Protein AF-A0A3B9BK16-F1 (afdb_monomer_lite)

Foldseek 3Di:
DDDDDDDDDDDDDPPPPPPVVVVVVVVVPPPDPPDPVVVVVVVVVLLVVLVVQLVVLVVVLVVLVVVCVVPPD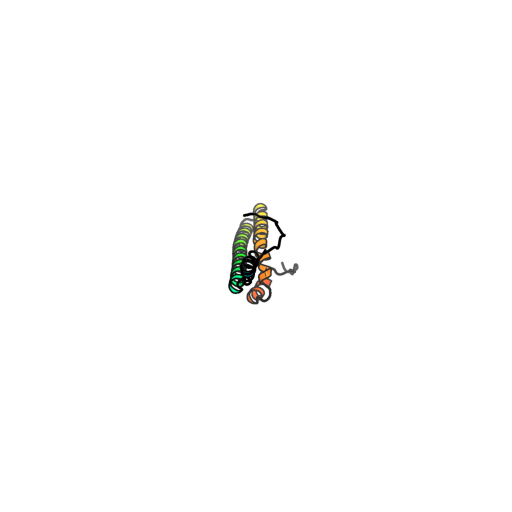PVSVVVNVVSVVSSVVSVVVNPVVPPPDVVCVVCVCVPDPPDDPPVPD

Sequence (121 aa):
MNSGLRSWTTTLVAAGGLLVSAGLAQAASAQGGPDKQAIIATYADIAHAGYTDSVALARDLQKAVDTLIATPSAAQMAAARQAWLAARVPYMQTEVFRFGNAIVDDWEGKVNAWPLDEGLI

Radius of gyration: 35.2 Å; chains: 1; bounding box: 124×33×53 Å

pLDDT: mean 83.09, std 21.29, range [32.91, 98.88]

Secondary structure (DSSP, 8-state):
---------------SSTTTHHHHHHTTS--PPPPHHHHHHHHHHHHHHHHHHHHHHHHHHHHHHHHHHHS--HHHHHHHHHHHHHHHHHHHHHGGG-TT-HHHHHHHTTTS--S--TT--

Structure (mmCIF, N/CA/C/O backbone):
data_AF-A0A3B9BK16-F1
#
_entry.id   AF-A0A3B9BK16-F1
#
loop_
_atom_site.group_PDB
_atom_site.id
_atom_site.type_symbol
_atom_site.label_atom_id
_atom_site.label_alt_id
_atom_site.label_comp_id
_atom_site.label_asym_id
_atom_site.label_entity_id
_atom_site.label_seq_id
_atom_site.pdbx_PDB_ins_code
_atom_site.Cartn_x
_atom_site.Cartn_y
_atom_site.Cartn_z
_atom_site.occupancy
_atom_site.B_iso_or_equiv
_atom_site.auth_seq_id
_atom_site.auth_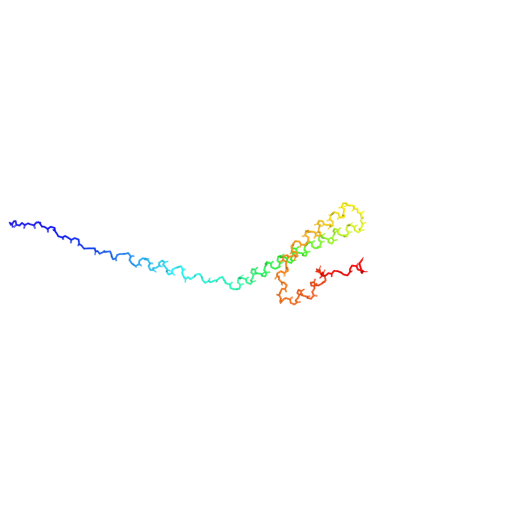comp_id
_atom_site.auth_asym_id
_atom_site.auth_atom_id
_atom_site.pdbx_PDB_model_num
ATOM 1 N N . MET A 1 1 ? 99.995 17.077 -33.158 1.00 34.81 1 MET A N 1
ATOM 2 C CA . MET A 1 1 ? 100.172 18.443 -32.617 1.00 34.81 1 MET A CA 1
ATOM 3 C C . MET A 1 1 ? 98.824 19.141 -32.676 1.00 34.81 1 MET A C 1
ATOM 5 O O . MET A 1 1 ? 98.212 19.054 -33.727 1.00 34.81 1 MET A O 1
ATOM 9 N N . ASN A 1 2 ? 98.381 19.689 -31.532 1.00 33.69 2 ASN A N 1
ATOM 10 C CA . ASN A 1 2 ? 97.389 20.759 -31.290 1.00 33.69 2 ASN A CA 1
ATOM 11 C C . ASN A 1 2 ? 96.410 21.130 -32.427 1.00 33.69 2 ASN A C 1
ATOM 13 O O . ASN A 1 2 ? 96.827 21.389 -33.542 1.00 33.69 2 ASN A O 1
ATOM 17 N N . SER A 1 3 ? 95.111 21.342 -32.207 1.00 40.38 3 SER A N 1
ATOM 18 C CA . SER A 1 3 ? 94.456 21.965 -31.045 1.00 40.38 3 SER A CA 1
ATOM 19 C C . SER A 1 3 ? 92.972 22.194 -31.372 1.00 40.38 3 SER A C 1
ATOM 21 O O . SER A 1 3 ? 92.652 22.421 -32.535 1.00 40.38 3 SER A O 1
ATOM 23 N N . GLY A 1 4 ? 92.117 22.304 -30.347 1.00 32.91 4 GLY A N 1
ATOM 24 C CA . GLY A 1 4 ? 90.993 23.251 -30.396 1.00 32.91 4 GLY A CA 1
ATOM 25 C C . GLY A 1 4 ? 89.597 22.685 -30.145 1.00 32.91 4 GLY A C 1
ATOM 26 O O . GLY A 1 4 ? 88.839 22.470 -31.083 1.00 32.91 4 GLY A O 1
ATOM 27 N N . LEU A 1 5 ? 89.212 22.568 -28.870 1.00 48.50 5 LEU A N 1
ATOM 28 C CA . LEU A 1 5 ? 87.806 22.642 -28.457 1.00 48.50 5 LEU A CA 1
ATOM 29 C C . LEU A 1 5 ? 87.227 24.006 -28.859 1.00 48.50 5 LEU A C 1
ATOM 31 O O . LEU A 1 5 ? 87.785 25.010 -28.419 1.00 48.50 5 LEU A O 1
ATOM 35 N N . ARG A 1 6 ? 86.063 24.044 -29.527 1.00 44.16 6 ARG A N 1
ATOM 36 C CA . ARG A 1 6 ? 85.013 25.055 -29.278 1.00 44.16 6 ARG A CA 1
ATOM 37 C C . ARG A 1 6 ? 83.613 24.471 -29.487 1.00 44.16 6 ARG A C 1
ATOM 39 O O . ARG A 1 6 ? 83.253 24.027 -30.570 1.00 44.16 6 ARG A O 1
ATOM 46 N N . SER A 1 7 ? 82.870 24.509 -28.386 1.00 50.22 7 SER A N 1
ATOM 47 C CA . SER A 1 7 ? 81.428 24.332 -28.229 1.00 50.22 7 SER A CA 1
ATOM 48 C C . SER A 1 7 ? 80.629 25.258 -29.152 1.00 50.22 7 SER A C 1
ATOM 50 O O . SER A 1 7 ? 80.896 26.460 -29.172 1.00 50.22 7 SER A O 1
ATOM 52 N N . TRP A 1 8 ? 79.626 24.698 -29.838 1.00 40.09 8 TRP A N 1
ATOM 53 C CA . TRP A 1 8 ? 78.532 25.440 -30.465 1.00 40.09 8 TRP A CA 1
ATOM 54 C C . TRP A 1 8 ? 77.203 24.689 -30.272 1.00 40.09 8 TRP A C 1
ATOM 56 O O . TRP A 1 8 ? 76.985 23.618 -30.824 1.00 40.09 8 TRP A O 1
ATOM 66 N N . THR A 1 9 ? 76.348 25.289 -29.441 1.00 45.03 9 THR A N 1
ATOM 67 C CA . THR A 1 9 ? 74.889 25.437 -29.611 1.00 45.03 9 THR A CA 1
ATOM 68 C C . THR A 1 9 ? 74.004 24.199 -29.842 1.00 45.03 9 THR A C 1
ATOM 70 O O . THR A 1 9 ? 73.897 23.661 -30.937 1.00 45.03 9 THR A O 1
ATOM 73 N N . THR A 1 10 ? 73.261 23.864 -28.784 1.00 53.69 10 THR A N 1
ATOM 74 C CA . THR A 1 10 ? 71.806 23.617 -28.724 1.00 53.69 10 THR A CA 1
ATOM 75 C C . THR A 1 10 ? 71.053 23.404 -30.048 1.00 53.69 10 THR A C 1
ATOM 77 O O . THR A 1 10 ? 70.876 24.343 -30.816 1.00 53.69 10 THR A O 1
ATOM 80 N N . THR A 1 11 ? 70.439 22.230 -30.237 1.00 47.72 11 THR A N 1
ATOM 81 C CA . THR A 1 11 ? 69.120 22.097 -30.889 1.00 47.72 11 THR A CA 1
ATOM 82 C C . THR A 1 11 ? 68.382 20.887 -30.310 1.00 47.72 11 THR A C 1
ATOM 84 O O . THR A 1 11 ? 68.913 19.782 -30.237 1.00 47.72 11 THR A O 1
ATOM 87 N N . LEU A 1 12 ? 67.162 21.152 -29.845 1.00 50.31 12 LEU A N 1
ATOM 88 C CA . LEU A 1 12 ? 66.186 20.226 -29.281 1.00 50.31 12 LEU A CA 1
ATOM 89 C C . LEU A 1 12 ? 65.821 19.092 -30.247 1.00 50.31 12 LEU A C 1
ATOM 91 O O . LEU A 1 12 ? 65.469 19.359 -31.391 1.00 50.31 12 LEU A O 1
ATOM 95 N N . VAL A 1 13 ? 65.726 17.861 -29.739 1.00 46.31 13 VAL A N 1
ATOM 96 C CA . VAL A 1 13 ? 64.807 16.855 -30.294 1.00 46.31 13 VAL A CA 1
ATOM 97 C C . VAL A 1 13 ? 63.998 16.259 -29.146 1.00 46.31 13 VAL A C 1
ATOM 99 O O . VAL A 1 13 ? 64.316 15.218 -28.577 1.00 46.31 13 VAL A O 1
ATOM 102 N N . ALA A 1 14 ? 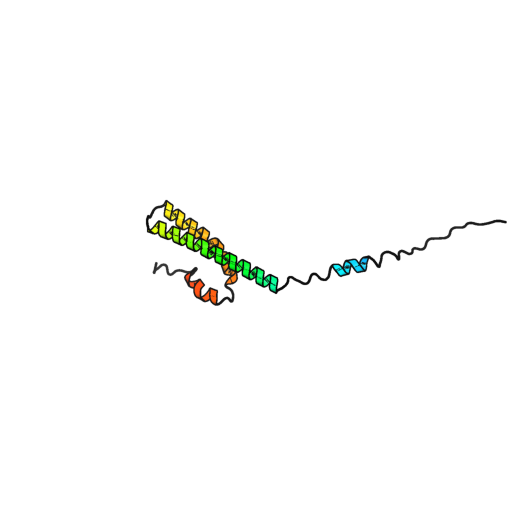62.924 16.962 -28.794 1.00 48.31 14 ALA A N 1
ATOM 103 C CA . ALA A 1 14 ? 61.789 16.383 -28.095 1.00 48.31 14 ALA A CA 1
ATOM 104 C C . ALA A 1 14 ? 60.979 15.558 -29.111 1.00 48.31 14 ALA A C 1
ATOM 106 O O . ALA A 1 14 ? 60.040 16.060 -29.714 1.00 48.31 14 A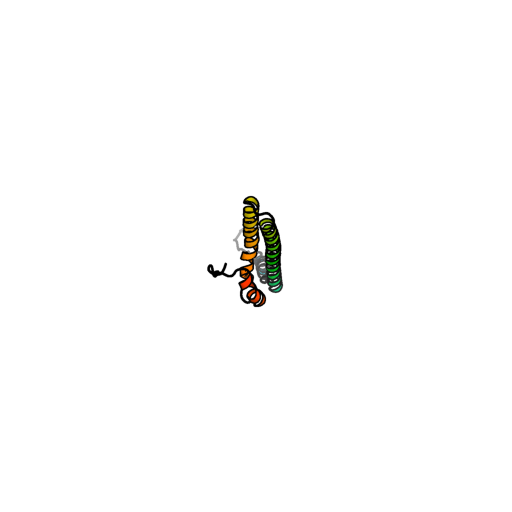LA A O 1
ATOM 107 N N . ALA A 1 15 ? 61.372 14.303 -29.343 1.00 48.47 15 ALA A N 1
ATOM 108 C CA . ALA A 1 15 ? 60.642 13.384 -30.230 1.00 48.47 15 ALA A CA 1
ATOM 109 C C . ALA A 1 15 ? 60.276 12.048 -29.558 1.00 48.47 15 ALA A C 1
ATOM 111 O O . ALA A 1 15 ? 59.954 11.082 -30.238 1.00 48.47 15 ALA A O 1
ATOM 112 N N . GLY A 1 16 ? 60.308 11.980 -28.222 1.00 45.38 16 GLY A N 1
ATOM 113 C CA . GLY A 1 16 ? 59.882 10.792 -27.465 1.00 45.38 16 GLY A CA 1
ATOM 114 C C . GLY A 1 16 ? 58.470 10.876 -26.872 1.00 45.38 16 GLY A C 1
ATOM 115 O O . GLY A 1 16 ? 57.922 9.864 -26.453 1.00 45.38 16 GLY A O 1
ATOM 116 N N . GLY A 1 17 ? 57.867 12.069 -26.819 1.00 45.84 17 GLY A N 1
ATOM 117 C CA . GLY A 1 17 ? 56.645 12.308 -26.038 1.00 45.84 17 GLY A CA 1
ATOM 118 C C . GLY A 1 17 ? 55.319 12.149 -26.784 1.00 45.84 17 GLY A C 1
ATOM 119 O O . GLY A 1 17 ? 54.277 12.141 -26.140 1.00 45.84 17 GLY A O 1
ATOM 120 N N . LEU A 1 18 ? 55.317 12.038 -28.119 1.00 48.88 18 LEU A N 1
ATOM 121 C CA . LEU A 1 18 ? 54.067 12.129 -28.889 1.00 48.88 18 LEU A CA 1
ATOM 122 C C . LEU A 1 18 ? 53.381 10.788 -29.197 1.00 48.88 18 LEU A C 1
ATOM 124 O O . LEU A 1 18 ? 52.237 10.797 -29.637 1.00 48.88 18 LEU A O 1
ATOM 128 N N . LEU A 1 19 ? 54.034 9.644 -28.961 1.00 48.28 19 LEU A N 1
ATOM 129 C CA . LEU A 1 19 ? 53.446 8.330 -29.272 1.00 48.28 19 LEU A CA 1
ATOM 130 C C . LEU A 1 19 ? 52.789 7.634 -28.069 1.00 48.28 19 LEU A C 1
ATOM 132 O O . LEU A 1 19 ? 51.973 6.740 -28.266 1.00 48.28 19 LEU A O 1
ATOM 136 N N . VAL A 1 20 ? 53.062 8.067 -26.834 1.00 50.38 20 VAL A N 1
ATOM 137 C CA . VAL A 1 20 ? 52.420 7.491 -25.632 1.00 50.38 20 VAL A CA 1
ATOM 138 C C . VAL A 1 20 ? 51.073 8.165 -25.3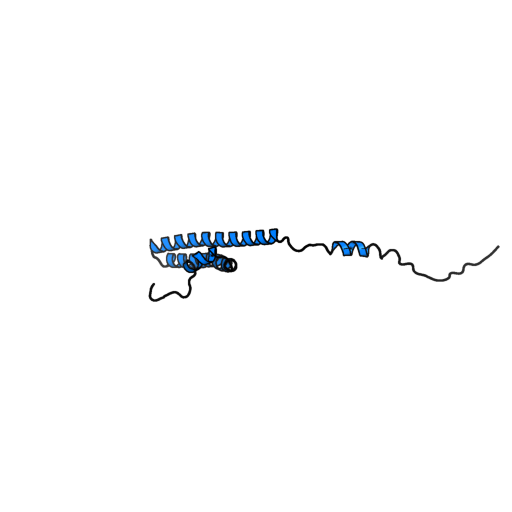27 1.00 50.38 20 VAL A C 1
ATOM 140 O O . VAL A 1 20 ? 50.159 7.532 -24.802 1.00 50.38 20 VAL A O 1
ATOM 143 N N . SER A 1 21 ? 50.892 9.423 -25.735 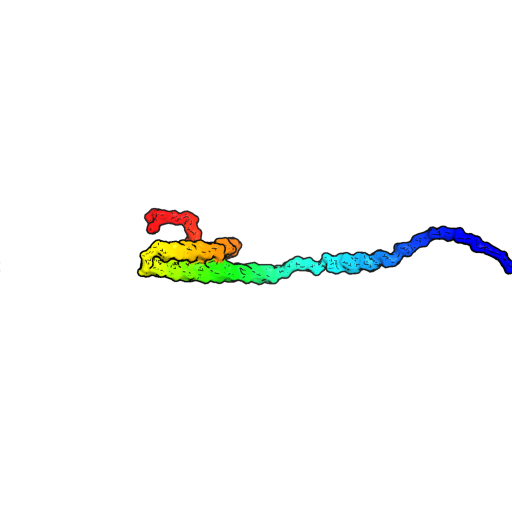1.00 49.81 21 SER A N 1
ATOM 144 C CA . SER A 1 21 ? 49.673 10.203 -25.471 1.00 49.81 21 SER A CA 1
ATOM 145 C C . SER A 1 21 ? 48.477 9.804 -26.346 1.00 49.81 21 SER A C 1
ATOM 147 O O . SER A 1 21 ? 47.335 10.028 -25.957 1.00 49.81 21 SER A O 1
ATOM 149 N N . ALA A 1 22 ? 48.717 9.197 -27.515 1.00 51.53 22 ALA A N 1
ATOM 150 C CA . ALA A 1 22 ? 47.656 8.788 -28.440 1.00 51.53 22 ALA A CA 1
ATOM 151 C C . ALA A 1 22 ? 46.991 7.452 -28.048 1.00 51.53 22 ALA A C 1
ATOM 153 O O . ALA A 1 22 ? 45.805 7.258 -28.305 1.00 51.53 22 ALA A O 1
ATOM 154 N N . GLY A 1 23 ? 47.716 6.547 -27.376 1.00 49.38 23 GLY A N 1
ATOM 155 C CA . GLY A 1 23 ? 47.176 5.249 -26.945 1.00 49.38 23 GLY A CA 1
ATOM 156 C C . GLY A 1 23 ? 46.240 5.336 -25.734 1.00 49.38 23 GLY A C 1
ATOM 157 O O . GLY A 1 23 ? 45.270 4.588 -25.644 1.00 49.38 23 GLY A O 1
ATOM 158 N N . LEU A 1 24 ? 46.483 6.287 -24.825 1.00 52.84 24 LEU A N 1
ATOM 159 C CA . LEU A 1 24 ? 45.665 6.482 -23.619 1.00 52.84 24 LEU A CA 1
ATOM 160 C C . LEU A 1 24 ? 44.370 7.267 -23.884 1.00 52.84 24 LEU A C 1
ATOM 162 O O . LEU A 1 24 ? 43.396 7.097 -23.155 1.00 52.84 24 LEU A O 1
ATOM 166 N N . ALA A 1 25 ? 44.318 8.076 -24.948 1.00 51.56 25 ALA A N 1
ATOM 167 C CA . ALA A 1 25 ? 43.100 8.786 -25.347 1.00 51.56 25 ALA A CA 1
ATOM 168 C C . ALA A 1 25 ? 42.069 7.866 -26.035 1.00 51.56 25 ALA A C 1
ATOM 170 O O . ALA A 1 25 ? 40.866 8.125 -25.976 1.00 51.56 25 ALA A O 1
ATOM 171 N N . GLN A 1 26 ? 42.513 6.758 -26.643 1.00 49.38 26 GLN A N 1
ATOM 172 C CA . GLN A 1 26 ? 41.621 5.819 -27.333 1.00 49.38 26 GLN A CA 1
ATOM 173 C C . GLN A 1 26 ? 40.893 4.863 -26.371 1.00 49.38 26 GLN A C 1
ATOM 175 O O . GLN A 1 26 ? 39.798 4.402 -26.681 1.00 49.38 26 GLN A O 1
ATOM 180 N N . ALA A 1 27 ? 41.435 4.620 -25.173 1.00 52.19 27 ALA A N 1
ATOM 181 C CA . ALA A 1 27 ? 40.780 3.803 -24.144 1.00 52.19 27 ALA A CA 1
ATOM 182 C C . ALA A 1 27 ? 39.616 4.525 -23.431 1.00 52.19 27 ALA A C 1
ATOM 184 O O . ALA A 1 27 ? 38.808 3.883 -22.763 1.00 52.19 27 ALA A O 1
ATOM 185 N N . ALA A 1 28 ? 39.501 5.848 -23.586 1.00 55.34 28 ALA A N 1
ATOM 186 C CA . ALA A 1 28 ? 38.446 6.645 -22.958 1.00 55.34 28 ALA A CA 1
ATOM 187 C C . ALA A 1 28 ? 37.157 6.753 -23.801 1.00 55.34 28 ALA A C 1
ATOM 189 O O . ALA A 1 28 ? 36.187 7.361 -23.356 1.00 55.34 28 ALA A O 1
ATOM 190 N N . SER A 1 29 ? 37.119 6.175 -25.007 1.00 57.44 29 SER A N 1
ATOM 191 C CA . SER A 1 29 ? 36.025 6.367 -25.975 1.00 57.44 29 SER A CA 1
ATOM 192 C C . SER A 1 29 ? 35.365 5.058 -26.430 1.00 57.44 29 SER A C 1
ATOM 194 O O . SER A 1 29 ? 35.099 4.868 -27.611 1.00 57.44 29 SER A O 1
ATOM 196 N N . ALA A 1 30 ? 35.066 4.155 -25.489 1.00 55.34 30 ALA A N 1
ATOM 197 C CA . ALA A 1 30 ? 34.186 3.008 -25.746 1.00 55.34 30 ALA A CA 1
ATOM 198 C C . ALA A 1 30 ? 33.502 2.461 -24.477 1.00 55.34 30 ALA A C 1
ATOM 200 O O . ALA A 1 30 ? 33.405 1.253 -24.291 1.00 55.34 30 ALA A O 1
ATOM 201 N N . GLN A 1 31 ? 33.003 3.325 -23.591 1.00 62.34 31 GLN A N 1
ATOM 202 C CA . GLN A 1 31 ? 31.904 2.902 -22.718 1.00 62.34 31 GLN A CA 1
ATOM 203 C C . GLN A 1 31 ? 30.626 3.143 -23.523 1.00 62.34 31 GLN A C 1
ATOM 205 O O . GLN A 1 31 ? 30.076 4.244 -23.514 1.00 62.34 31 GLN A O 1
ATOM 210 N N . GLY A 1 32 ? 30.224 2.150 -24.326 1.00 67.44 32 GLY A N 1
ATOM 211 C CA . GLY A 1 32 ? 28.886 2.147 -24.914 1.00 67.44 32 GLY A CA 1
ATOM 212 C C . GLY A 1 32 ? 27.873 2.390 -23.796 1.00 67.44 32 GLY A C 1
ATOM 213 O O . GLY A 1 32 ? 28.067 1.896 -22.686 1.00 67.44 32 GLY A O 1
ATOM 214 N N . GLY A 1 33 ? 26.854 3.215 -24.050 1.00 74.25 33 GLY A N 1
ATOM 215 C CA . GLY A 1 33 ? 25.835 3.525 -23.045 1.00 74.25 33 GLY A CA 1
ATOM 216 C C . GLY A 1 33 ? 25.239 2.258 -22.410 1.00 74.25 33 GLY A C 1
ATOM 217 O O . GLY A 1 33 ? 25.378 1.173 -22.979 1.00 74.25 33 GLY A O 1
ATOM 218 N N . PRO A 1 34 ? 24.583 2.378 -21.241 1.00 81.69 34 PRO A N 1
ATOM 219 C CA . PRO A 1 34 ? 24.037 1.231 -20.523 1.00 81.69 34 PRO A CA 1
ATOM 220 C C . PRO A 1 34 ? 23.216 0.324 -21.447 1.00 81.69 34 PRO A C 1
ATOM 222 O O . PRO A 1 34 ? 22.438 0.803 -22.277 1.00 81.69 34 PRO A O 1
ATOM 225 N N . ASP A 1 35 ? 23.422 -0.985 -21.300 1.00 91.56 35 ASP A N 1
ATOM 226 C CA . ASP A 1 35 ? 22.707 -1.997 -22.068 1.00 91.56 35 ASP A CA 1
ATOM 227 C C . ASP A 1 35 ? 21.193 -1.821 -21.880 1.00 91.56 35 ASP A C 1
ATOM 229 O O . ASP A 1 35 ? 20.683 -1.797 -20.757 1.00 91.56 35 ASP A O 1
ATOM 233 N N . LYS A 1 36 ? 20.464 -1.669 -22.991 1.00 94.94 36 LYS A N 1
ATOM 234 C CA . LYS A 1 36 ? 19.022 -1.392 -22.973 1.00 94.94 36 LYS A CA 1
ATOM 235 C C . LYS A 1 36 ? 18.258 -2.532 -22.309 1.00 94.94 36 LYS A C 1
ATOM 237 O O . LYS A 1 36 ? 17.300 -2.277 -21.585 1.00 94.94 36 LYS A O 1
ATOM 242 N N . GLN A 1 37 ? 18.689 -3.770 -22.536 1.00 95.31 37 GLN A N 1
ATOM 243 C CA . GLN A 1 37 ? 18.097 -4.955 -21.932 1.00 95.31 37 GLN A CA 1
ATOM 244 C C . GLN A 1 37 ? 18.295 -4.937 -20.416 1.00 95.31 37 GLN A C 1
ATOM 246 O O . GLN A 1 37 ? 17.327 -5.122 -19.681 1.00 95.31 37 GLN A O 1
ATOM 251 N N . ALA A 1 38 ? 19.509 -4.630 -19.949 1.00 95.62 38 ALA A N 1
ATOM 252 C CA . ALA A 1 38 ? 19.786 -4.463 -18.525 1.00 95.62 38 ALA A CA 1
ATOM 253 C C . ALA A 1 38 ? 18.954 -3.333 -17.888 1.00 95.62 38 ALA A C 1
ATOM 255 O O . ALA A 1 38 ? 18.434 -3.507 -16.790 1.00 95.62 38 ALA A O 1
ATOM 256 N N . ILE A 1 39 ? 18.761 -2.201 -18.578 1.00 95.94 39 ILE A N 1
ATOM 257 C CA . ILE A 1 39 ? 17.897 -1.109 -18.090 1.00 95.94 39 ILE A CA 1
ATOM 258 C C . ILE A 1 39 ? 16.450 -1.581 -17.917 1.00 95.94 39 ILE A C 1
ATOM 260 O O . ILE A 1 39 ? 15.843 -1.321 -16.879 1.00 95.94 39 ILE A O 1
ATOM 264 N N . ILE A 1 40 ? 15.895 -2.264 -18.922 1.00 95.06 40 ILE A N 1
ATOM 265 C CA . ILE A 1 40 ? 14.514 -2.763 -18.881 1.00 95.06 40 ILE A CA 1
ATOM 266 C C . ILE A 1 40 ? 14.349 -3.799 -17.764 1.00 95.06 40 ILE A C 1
ATOM 268 O O . ILE A 1 40 ? 13.349 -3.753 -17.051 1.00 95.06 40 ILE A O 1
ATOM 272 N N . ALA A 1 41 ? 15.328 -4.690 -17.582 1.00 96.56 41 ALA A N 1
ATOM 273 C CA . ALA A 1 41 ? 15.317 -5.672 -16.501 1.00 96.56 41 ALA A CA 1
ATOM 274 C C . ALA A 1 41 ? 15.283 -4.987 -15.126 1.00 96.56 41 ALA A C 1
ATOM 276 O O . ALA A 1 41 ? 14.368 -5.235 -14.348 1.00 96.56 41 ALA A O 1
ATOM 277 N N . THR A 1 42 ? 16.184 -4.032 -14.876 1.00 97.31 42 THR A N 1
ATOM 278 C CA . THR A 1 42 ? 16.190 -3.264 -13.622 1.00 97.31 42 THR A CA 1
ATOM 279 C C . THR A 1 42 ? 14.880 -2.503 -13.407 1.00 97.31 42 THR A C 1
ATOM 281 O O . THR A 1 42 ? 14.369 -2.455 -12.292 1.00 97.31 42 THR A O 1
ATOM 284 N N . TYR A 1 43 ? 14.303 -1.914 -14.459 1.00 95.62 43 TYR A N 1
ATOM 285 C CA . TYR A 1 43 ? 13.015 -1.223 -14.364 1.00 95.62 43 TYR A CA 1
ATOM 286 C C . TYR A 1 43 ? 11.881 -2.174 -13.952 1.00 95.62 43 TYR A C 1
ATOM 288 O O . TYR A 1 43 ? 11.085 -1.839 -13.074 1.00 95.62 43 TYR A O 1
ATOM 296 N N . ALA A 1 44 ? 11.837 -3.374 -14.540 1.00 95.44 44 ALA A N 1
ATOM 297 C CA . ALA A 1 44 ? 10.872 -4.409 -14.182 1.00 95.44 44 ALA A CA 1
ATOM 298 C C . ALA A 1 44 ? 11.072 -4.916 -12.744 1.00 95.44 44 ALA A C 1
ATOM 300 O O . ALA A 1 44 ? 10.087 -5.085 -12.027 1.00 95.44 44 ALA A O 1
ATOM 301 N N . ASP A 1 45 ? 12.320 -5.089 -12.300 1.00 98.19 45 ASP A N 1
ATOM 302 C CA . ASP A 1 45 ? 12.641 -5.510 -10.932 1.00 98.19 45 ASP A CA 1
ATOM 303 C C . ASP A 1 45 ? 12.181 -4.476 -9.894 1.00 98.19 45 ASP A C 1
ATOM 305 O O . ASP A 1 45 ? 11.591 -4.841 -8.876 1.00 98.19 45 ASP A O 1
ATOM 309 N N . ILE A 1 46 ? 12.377 -3.178 -10.167 1.00 97.75 46 ILE A N 1
ATOM 310 C CA . ILE A 1 46 ? 11.894 -2.095 -9.295 1.00 97.75 46 ILE A CA 1
ATOM 311 C C . ILE A 1 46 ? 10.363 -2.094 -9.241 1.00 97.75 46 ILE A C 1
ATOM 313 O O . ILE A 1 46 ? 9.793 -2.023 -8.151 1.00 97.75 46 ILE A O 1
ATOM 317 N N . ALA A 1 47 ? 9.690 -2.195 -10.393 1.00 95.94 47 ALA A N 1
ATOM 318 C CA . ALA A 1 47 ? 8.230 -2.246 -10.443 1.00 95.94 47 ALA A CA 1
ATOM 319 C C . ALA A 1 47 ? 7.689 -3.448 -9.655 1.00 95.94 47 ALA A C 1
ATOM 321 O O . ALA A 1 47 ? 6.780 -3.308 -8.836 1.00 95.94 47 ALA A O 1
ATOM 322 N N . HIS A 1 48 ? 8.282 -4.625 -9.860 1.00 96.94 48 HIS A N 1
ATOM 323 C CA . HIS A 1 48 ? 7.910 -5.849 -9.162 1.00 96.94 48 HIS A CA 1
ATOM 324 C C . HIS A 1 48 ? 8.103 -5.726 -7.644 1.00 96.94 48 HIS A C 1
ATOM 326 O O . HIS A 1 48 ? 7.205 -6.104 -6.886 1.00 96.94 48 HIS A O 1
ATOM 332 N N . ALA A 1 49 ? 9.225 -5.157 -7.191 1.00 98.44 49 ALA A N 1
ATOM 333 C CA . ALA A 1 49 ? 9.465 -4.894 -5.774 1.00 98.44 49 ALA A CA 1
ATOM 334 C C . ALA A 1 49 ? 8.412 -3.935 -5.188 1.00 98.44 49 ALA A C 1
ATOM 336 O O . ALA A 1 49 ? 7.778 -4.265 -4.188 1.00 98.44 49 ALA A O 1
ATOM 337 N N . GLY A 1 50 ? 8.136 -2.811 -5.860 1.00 97.44 50 GLY A N 1
ATOM 338 C CA . GLY A 1 50 ? 7.148 -1.827 -5.403 1.00 97.44 50 GLY A CA 1
ATOM 339 C C . GLY A 1 50 ? 5.727 -2.393 -5.295 1.00 97.44 50 GLY A C 1
ATOM 340 O O . GLY A 1 50 ? 5.038 -2.166 -4.296 1.00 97.44 50 GLY A O 1
ATOM 341 N N . TYR A 1 51 ? 5.285 -3.185 -6.278 1.00 96.81 51 TYR A N 1
ATOM 342 C CA . TYR A 1 51 ? 3.982 -3.857 -6.207 1.00 96.81 51 TYR A CA 1
ATOM 343 C C . TYR A 1 51 ? 3.941 -4.951 -5.133 1.00 96.81 51 TYR A C 1
ATOM 345 O O . TYR A 1 51 ? 2.920 -5.101 -4.459 1.00 96.81 51 TYR A O 1
ATOM 353 N N . THR A 1 52 ? 5.038 -5.685 -4.933 1.00 98.44 52 THR A N 1
ATOM 354 C CA . THR A 1 52 ? 5.135 -6.709 -3.881 1.00 98.44 52 THR A CA 1
ATOM 355 C C . THR A 1 52 ? 4.983 -6.087 -2.495 1.00 98.44 52 THR A C 1
ATOM 357 O O . THR A 1 52 ? 4.156 -6.551 -1.705 1.00 98.44 52 THR A O 1
ATOM 360 N N . ASP A 1 53 ? 5.700 -4.995 -2.228 1.00 98.62 53 ASP A N 1
ATOM 361 C CA . ASP A 1 53 ? 5.615 -4.266 -0.960 1.00 98.62 53 ASP A CA 1
ATOM 362 C C . ASP A 1 53 ? 4.221 -3.659 -0.752 1.00 98.62 53 ASP A C 1
ATOM 364 O O . ASP A 1 53 ? 3.652 -3.748 0.340 1.00 98.62 53 ASP A O 1
ATOM 368 N N . SER A 1 54 ? 3.620 -3.118 -1.819 1.00 98.00 54 SER A N 1
ATOM 369 C CA . SER A 1 54 ? 2.251 -2.585 -1.791 1.00 98.00 54 SER A CA 1
ATOM 370 C C . SER A 1 54 ? 1.231 -3.646 -1.378 1.00 98.00 54 SER A C 1
ATOM 372 O O . SER A 1 54 ? 0.412 -3.412 -0.489 1.00 98.00 54 SER A O 1
ATOM 374 N N . VAL A 1 55 ? 1.297 -4.842 -1.973 1.00 97.94 55 VAL A N 1
ATOM 375 C CA . VAL A 1 55 ? 0.389 -5.949 -1.635 1.00 97.94 55 VAL A CA 1
ATOM 376 C C . VAL A 1 55 ? 0.643 -6.471 -0.223 1.00 97.94 55 VAL A C 1
ATOM 378 O O . VAL A 1 55 ? -0.313 -6.791 0.488 1.00 97.94 55 VAL A O 1
ATOM 381 N N . ALA A 1 56 ? 1.904 -6.563 0.204 1.00 98.81 56 ALA A N 1
ATOM 382 C CA . ALA A 1 56 ? 2.248 -7.016 1.546 1.00 98.81 56 ALA A CA 1
ATOM 383 C C . ALA A 1 56 ? 1.626 -6.106 2.617 1.00 98.81 56 ALA A C 1
ATOM 385 O O . ALA A 1 56 ? 0.890 -6.589 3.481 1.00 98.81 56 ALA A O 1
ATOM 386 N N . LEU A 1 57 ? 1.823 -4.790 2.508 1.00 98.75 57 LEU A N 1
ATOM 387 C CA . LEU A 1 57 ? 1.288 -3.844 3.488 1.00 98.75 57 LEU A CA 1
ATOM 388 C C . LEU A 1 57 ? -0.231 -3.652 3.370 1.00 98.75 57 LEU A C 1
ATOM 390 O O . LEU A 1 57 ? -0.890 -3.437 4.386 1.00 98.75 57 LEU A O 1
ATOM 394 N N . ALA A 1 58 ? -0.822 -3.813 2.181 1.00 98.50 58 ALA A N 1
ATOM 395 C CA . ALA A 1 58 ? -2.279 -3.843 2.033 1.00 98.50 58 ALA A CA 1
ATOM 396 C C . ALA A 1 58 ? -2.917 -5.023 2.792 1.00 98.50 58 ALA A C 1
ATOM 398 O O . ALA A 1 58 ? -3.975 -4.873 3.404 1.00 98.50 58 ALA A O 1
ATOM 399 N N . ARG A 1 59 ? -2.260 -6.192 2.817 1.00 98.81 59 ARG A N 1
ATOM 400 C CA . ARG A 1 59 ? -2.716 -7.345 3.616 1.00 98.81 59 ARG A CA 1
ATOM 401 C C . ARG A 1 59 ? -2.602 -7.088 5.115 1.00 98.81 59 ARG A C 1
ATOM 403 O O . ARG A 1 59 ? -3.450 -7.555 5.871 1.00 98.81 59 ARG A O 1
ATOM 410 N N . ASP A 1 60 ? -1.585 -6.357 5.554 1.00 98.81 60 ASP A N 1
ATOM 411 C CA . ASP A 1 60 ? -1.452 -5.978 6.962 1.00 98.81 60 ASP A CA 1
ATOM 412 C C . ASP A 1 60 ? -2.486 -4.922 7.372 1.00 98.81 60 ASP A C 1
ATOM 414 O O . ASP A 1 60 ? -3.081 -5.037 8.446 1.00 98.81 60 ASP A O 1
ATOM 418 N N . LEU A 1 61 ? -2.798 -3.967 6.487 1.00 98.88 61 LEU A N 1
ATOM 419 C CA . LEU A 1 61 ? -3.943 -3.070 6.648 1.00 98.88 61 LEU A CA 1
ATOM 420 C C . LEU A 1 61 ? -5.254 -3.853 6.780 1.00 98.88 61 LEU A C 1
ATOM 422 O O . LEU A 1 61 ? -6.011 -3.584 7.710 1.00 98.88 61 LEU A O 1
ATOM 426 N N . GLN A 1 62 ? -5.504 -4.842 5.914 1.00 98.81 62 GLN A N 1
ATOM 427 C CA . GLN A 1 62 ? -6.709 -5.674 6.000 1.00 98.81 62 GLN A CA 1
ATOM 428 C C . GLN A 1 62 ? -6.841 -6.326 7.384 1.00 98.81 62 GLN A C 1
ATOM 430 O O . GLN A 1 62 ? -7.875 -6.181 8.027 1.00 98.81 62 GLN A O 1
ATOM 435 N N . LYS A 1 63 ? -5.772 -6.947 7.905 1.00 98.88 63 LYS A N 1
ATOM 436 C CA . LYS A 1 63 ? -5.780 -7.553 9.252 1.00 98.88 63 LYS A CA 1
ATOM 437 C C . LYS A 1 63 ? -6.070 -6.530 10.356 1.00 98.88 63 LYS A C 1
ATOM 439 O O . LYS A 1 63 ? -6.771 -6.840 11.322 1.00 98.88 63 LYS A O 1
ATOM 444 N N . ALA A 1 64 ? -5.511 -5.322 10.247 1.00 98.88 64 ALA A N 1
ATOM 445 C CA . ALA A 1 64 ? -5.737 -4.256 11.221 1.00 98.88 64 ALA A CA 1
ATOM 446 C C . ALA A 1 64 ? -7.196 -3.767 11.198 1.00 98.88 64 ALA A C 1
ATOM 448 O O . ALA A 1 64 ? -7.786 -3.550 12.258 1.00 98.88 64 ALA A O 1
ATOM 449 N N . VAL A 1 65 ? -7.790 -3.650 10.006 1.00 98.88 65 VAL A N 1
ATOM 450 C CA . VAL A 1 65 ? -9.212 -3.329 9.820 1.00 98.88 65 VAL A CA 1
ATOM 451 C C . VAL A 1 65 ? -10.098 -4.444 10.374 1.00 98.88 65 VAL A C 1
ATOM 453 O O . VAL A 1 65 ? -11.010 -4.151 11.144 1.00 98.88 65 VAL A O 1
ATOM 456 N N . ASP A 1 66 ? -9.795 -5.710 10.082 1.00 98.88 66 ASP A N 1
ATOM 457 C CA . ASP A 1 66 ? -10.551 -6.858 10.601 1.00 98.88 66 ASP A CA 1
ATOM 458 C C . ASP A 1 66 ? -10.536 -6.886 12.138 1.00 98.88 66 ASP A C 1
ATOM 460 O O . ASP A 1 66 ? -11.563 -7.101 12.782 1.00 98.88 66 ASP A O 1
ATOM 464 N N . THR A 1 67 ? -9.379 -6.590 12.740 1.00 98.81 67 THR A N 1
ATOM 465 C CA . THR A 1 67 ? -9.228 -6.494 14.200 1.00 98.81 67 THR A CA 1
ATOM 466 C C . THR A 1 67 ? -10.075 -5.359 14.780 1.00 98.81 67 THR A C 1
ATOM 468 O O . THR A 1 67 ? -10.766 -5.559 15.783 1.00 98.81 67 THR A O 1
ATOM 471 N N . LEU A 1 68 ? -10.050 -4.184 14.138 1.00 98.88 68 LEU A N 1
ATOM 472 C CA . LEU A 1 68 ? -10.862 -3.029 14.524 1.00 98.88 68 LEU A CA 1
ATOM 473 C C . LEU A 1 68 ? -12.362 -3.340 14.453 1.00 98.88 68 LEU A C 1
ATOM 475 O O . LEU A 1 68 ? -13.092 -2.973 15.368 1.00 98.88 68 LEU A O 1
ATOM 479 N N . ILE A 1 69 ? -12.816 -4.017 13.395 1.00 98.75 69 ILE A N 1
ATOM 480 C CA . ILE A 1 69 ? -14.221 -4.417 13.230 1.00 98.75 69 ILE A CA 1
ATOM 481 C C . ILE A 1 69 ? -14.626 -5.407 14.327 1.00 98.75 69 ILE A C 1
ATOM 483 O O . ILE A 1 69 ? -15.693 -5.262 14.922 1.00 98.75 69 ILE A O 1
ATOM 487 N N . ALA A 1 70 ? -13.776 -6.394 14.619 1.00 98.69 70 ALA A N 1
ATOM 488 C CA . ALA A 1 70 ? -14.079 -7.434 15.596 1.00 98.69 70 ALA A CA 1
ATOM 489 C C . ALA A 1 70 ? -14.133 -6.916 17.043 1.00 98.69 70 ALA A C 1
ATOM 491 O O . ALA A 1 70 ? -14.922 -7.420 17.841 1.00 98.69 70 ALA A O 1
ATOM 492 N N . THR A 1 71 ? -13.293 -5.938 17.407 1.00 98.19 71 THR A N 1
ATOM 493 C CA . THR A 1 71 ? -13.118 -5.519 18.815 1.00 98.19 71 THR A CA 1
ATOM 494 C C . THR A 1 71 ? -12.965 -4.001 19.024 1.00 98.19 71 THR A C 1
ATOM 496 O O . THR A 1 71 ? -12.026 -3.565 19.692 1.00 98.19 71 THR A O 1
ATOM 499 N N . PRO A 1 72 ? -13.905 -3.170 18.536 1.00 98.69 72 PRO A N 1
ATOM 500 C CA . PRO A 1 72 ? -13.691 -1.737 18.343 1.00 98.69 72 PRO A CA 1
ATOM 501 C C . PRO A 1 72 ? -13.142 -0.998 19.571 1.00 98.69 72 PRO A C 1
ATOM 503 O O . PRO A 1 72 ? -13.724 -1.018 20.655 1.00 98.69 72 PRO A O 1
ATOM 506 N N . SER A 1 73 ? -12.024 -0.289 19.392 1.00 98.75 73 SER A N 1
ATOM 507 C CA . SER A 1 73 ? -11.407 0.534 20.438 1.00 98.75 73 SER A CA 1
ATOM 508 C C . SER A 1 73 ? -10.555 1.665 19.858 1.00 98.75 73 SER A C 1
ATOM 510 O O . SER A 1 73 ? -10.125 1.620 18.703 1.00 98.75 73 SER A O 1
ATOM 512 N N . ALA A 1 74 ? -10.250 2.677 20.678 1.00 98.75 74 ALA A N 1
ATOM 513 C CA . ALA A 1 74 ? -9.372 3.779 20.277 1.00 98.75 74 ALA A CA 1
ATOM 514 C C . ALA A 1 74 ? -7.967 3.293 19.873 1.00 98.75 74 ALA A C 1
ATOM 516 O O . ALA A 1 74 ? -7.399 3.784 18.897 1.00 98.75 74 ALA A O 1
ATOM 517 N N . ALA A 1 75 ? -7.433 2.295 20.584 1.00 98.69 75 ALA A N 1
ATOM 518 C CA . ALA A 1 75 ? -6.136 1.700 20.280 1.00 98.69 75 ALA A CA 1
ATOM 519 C C . ALA A 1 75 ? -6.130 1.003 18.909 1.00 98.69 75 ALA A C 1
ATOM 521 O O . ALA A 1 75 ? -5.208 1.195 18.119 1.00 98.69 75 ALA A O 1
ATOM 522 N N . GLN A 1 76 ? -7.180 0.247 18.584 1.00 98.69 76 GLN A N 1
ATOM 523 C CA . GLN A 1 76 ? -7.275 -0.437 17.290 1.00 98.69 76 GLN A CA 1
ATOM 524 C C . GLN A 1 76 ? -7.556 0.517 16.136 1.00 98.69 76 GLN A C 1
ATOM 526 O O . GLN A 1 76 ? -7.029 0.331 15.044 1.00 98.69 76 GLN A O 1
ATOM 531 N N . MET A 1 77 ? -8.316 1.585 16.382 1.00 98.81 77 MET A N 1
ATOM 532 C CA . MET A 1 77 ? -8.500 2.649 15.401 1.00 98.81 77 MET A CA 1
ATOM 533 C C . MET A 1 77 ? -7.159 3.325 15.081 1.00 98.81 77 MET A C 1
ATOM 535 O O . MET A 1 77 ? -6.853 3.581 13.918 1.00 98.81 77 MET A O 1
ATOM 539 N N . ALA A 1 78 ? -6.325 3.580 16.094 1.00 98.81 78 ALA A N 1
ATOM 540 C CA . ALA A 1 78 ? -4.973 4.083 15.874 1.00 98.81 78 ALA A CA 1
ATOM 541 C C . ALA A 1 78 ? -4.116 3.083 15.078 1.00 98.81 78 ALA A C 1
ATOM 543 O O . ALA A 1 78 ? -3.448 3.491 14.129 1.00 98.81 78 ALA A O 1
ATOM 544 N N . ALA A 1 79 ? -4.185 1.786 15.397 1.00 98.81 79 ALA A N 1
ATOM 545 C CA . ALA A 1 79 ? -3.462 0.744 14.667 1.00 98.81 79 ALA A CA 1
ATOM 546 C C . ALA A 1 79 ? -3.871 0.667 13.183 1.00 98.81 79 ALA A C 1
ATOM 548 O O . ALA A 1 79 ? -3.001 0.654 12.315 1.00 98.81 79 ALA A O 1
ATOM 549 N N . ALA A 1 80 ? -5.172 0.705 12.874 1.00 98.88 80 ALA A N 1
ATOM 550 C CA . ALA A 1 80 ? -5.670 0.704 11.497 1.00 98.88 80 ALA A CA 1
ATOM 551 C C . ALA A 1 80 ? -5.213 1.947 10.710 1.00 98.88 80 ALA A C 1
ATOM 553 O O . ALA A 1 80 ? -4.779 1.825 9.566 1.00 98.88 80 ALA A O 1
ATOM 554 N N . ARG A 1 81 ? -5.221 3.138 11.331 1.00 98.81 81 ARG A N 1
ATOM 555 C CA . ARG A 1 81 ? -4.685 4.361 10.702 1.00 98.81 81 ARG A CA 1
ATOM 556 C C . ARG A 1 81 ? -3.190 4.254 10.398 1.00 98.81 81 ARG A C 1
ATOM 558 O O . ARG A 1 81 ? -2.765 4.670 9.325 1.00 98.81 81 ARG A O 1
ATOM 565 N N . GLN A 1 82 ? -2.398 3.701 11.318 1.00 98.81 82 GLN A N 1
ATOM 566 C CA . GLN A 1 82 ? -0.962 3.503 11.091 1.00 98.81 82 GLN A CA 1
ATOM 567 C C . GLN A 1 82 ? -0.702 2.491 9.972 1.00 98.81 82 GLN A C 1
ATOM 569 O O . GLN A 1 82 ? 0.121 2.750 9.098 1.00 98.81 82 GLN A O 1
ATOM 574 N N . ALA A 1 83 ? -1.448 1.384 9.943 1.00 98.81 83 ALA A N 1
ATOM 575 C CA . ALA A 1 83 ? -1.353 0.406 8.863 1.00 98.81 83 ALA A CA 1
ATOM 576 C C . ALA A 1 83 ? -1.742 1.010 7.502 1.00 98.81 83 ALA A C 1
ATOM 578 O O . ALA A 1 83 ? -1.101 0.718 6.496 1.00 98.81 83 ALA A O 1
ATOM 579 N N . TRP A 1 84 ? -2.732 1.908 7.467 1.00 98.62 84 TRP A N 1
ATOM 580 C CA . TRP A 1 84 ? -3.123 2.611 6.242 1.00 98.62 84 TRP A CA 1
ATOM 581 C C . TRP A 1 84 ? -2.014 3.531 5.726 1.00 98.62 84 TRP A C 1
ATOM 583 O O . TRP A 1 84 ? -1.700 3.507 4.537 1.00 98.62 84 TRP A O 1
ATOM 593 N N . LEU A 1 85 ? -1.381 4.301 6.620 1.00 98.50 85 LEU A N 1
ATOM 594 C CA . LEU A 1 85 ? -0.238 5.146 6.265 1.00 98.50 85 LEU A CA 1
ATOM 595 C C . LEU A 1 85 ? 0.925 4.304 5.734 1.00 98.50 85 LEU A C 1
ATOM 597 O O . LEU A 1 85 ? 1.514 4.657 4.716 1.00 98.50 85 LEU A O 1
ATOM 601 N N . ALA A 1 86 ? 1.221 3.177 6.385 1.00 98.56 86 ALA A N 1
ATOM 602 C CA . ALA A 1 86 ? 2.266 2.264 5.942 1.00 98.56 86 ALA A CA 1
ATOM 603 C C . ALA A 1 86 ? 1.964 1.691 4.547 1.00 98.56 86 ALA A C 1
ATOM 605 O O . ALA A 1 86 ? 2.826 1.749 3.678 1.00 98.56 86 ALA A O 1
ATOM 606 N N . ALA A 1 87 ? 0.737 1.216 4.303 1.00 98.50 87 ALA A N 1
ATOM 607 C CA . ALA A 1 87 ? 0.324 0.661 3.011 1.00 98.50 87 ALA A CA 1
ATOM 608 C C . ALA A 1 87 ? 0.330 1.691 1.871 1.00 98.50 87 ALA A C 1
ATOM 610 O O . ALA A 1 87 ? 0.630 1.350 0.727 1.00 98.50 87 ALA A O 1
ATOM 611 N N . ARG A 1 88 ? 0.049 2.963 2.178 1.00 97.75 88 ARG A N 1
ATOM 612 C CA . ARG A 1 88 ? 0.097 4.066 1.207 1.00 97.75 88 ARG A CA 1
ATOM 613 C C . ARG A 1 88 ? 1.497 4.288 0.635 1.00 97.75 88 ARG A C 1
ATOM 615 O O . ARG A 1 88 ? 1.608 4.548 -0.557 1.00 97.75 88 ARG A O 1
ATOM 622 N N . VAL A 1 89 ? 2.551 4.209 1.450 1.00 97.00 89 VAL A N 1
ATOM 623 C CA . VAL A 1 89 ? 3.915 4.590 1.034 1.00 97.00 89 VAL A CA 1
ATOM 624 C C . VAL A 1 89 ? 4.408 3.826 -0.206 1.00 97.00 89 VAL A C 1
ATOM 626 O O . VAL A 1 89 ? 4.748 4.496 -1.183 1.00 97.00 89 VAL A O 1
ATOM 629 N N . PRO A 1 90 ? 4.436 2.478 -0.235 1.00 97.19 90 PRO A N 1
ATOM 630 C CA . PRO A 1 90 ? 4.867 1.756 -1.428 1.00 97.19 90 PRO A CA 1
ATOM 631 C C . PRO A 1 90 ? 3.866 1.892 -2.580 1.00 97.19 90 PRO A C 1
ATOM 633 O O . PRO A 1 90 ? 4.300 2.030 -3.719 1.00 97.19 90 PRO A O 1
ATOM 636 N N . TYR A 1 91 ? 2.552 1.961 -2.312 1.00 97.00 91 TYR A N 1
ATOM 637 C CA . TYR A 1 91 ? 1.548 2.132 -3.369 1.00 97.00 91 TYR A CA 1
ATOM 638 C C . TYR A 1 91 ? 1.800 3.399 -4.196 1.00 97.00 91 TYR A C 1
ATOM 640 O O . TYR A 1 91 ? 1.867 3.326 -5.422 1.00 97.00 91 TYR A O 1
ATOM 648 N N . MET A 1 92 ? 2.032 4.542 -3.537 1.00 96.38 92 MET A N 1
ATOM 649 C CA . MET A 1 92 ? 2.290 5.818 -4.221 1.00 96.38 92 MET A CA 1
ATOM 650 C C . MET A 1 92 ? 3.540 5.763 -5.115 1.00 96.38 92 MET A C 1
ATOM 652 O O . MET A 1 92 ? 3.603 6.437 -6.140 1.00 96.38 92 MET A O 1
ATOM 656 N N . GLN A 1 93 ? 4.541 4.952 -4.758 1.00 96.31 93 GLN A N 1
ATOM 657 C CA . GLN A 1 93 ? 5.735 4.763 -5.587 1.00 96.31 93 GLN A CA 1
ATOM 658 C C . GLN A 1 93 ? 5.431 3.965 -6.859 1.00 96.31 93 GLN A C 1
ATOM 660 O O . GLN A 1 93 ? 6.137 4.121 -7.854 1.00 96.31 93 GLN A O 1
ATOM 665 N N . THR A 1 94 ? 4.376 3.142 -6.857 1.00 95.75 94 THR A N 1
ATOM 666 C CA . THR A 1 94 ? 3.981 2.364 -8.036 1.00 95.75 94 THR A CA 1
ATOM 667 C C . THR A 1 94 ? 3.271 3.189 -9.109 1.00 95.75 94 THR A C 1
ATOM 669 O O . THR A 1 94 ? 3.198 2.752 -10.258 1.00 95.75 94 THR A O 1
ATOM 672 N N . GLU A 1 95 ? 2.793 4.396 -8.787 1.00 93.69 95 GLU A N 1
ATOM 673 C CA . GLU A 1 95 ? 2.024 5.224 -9.728 1.00 93.69 95 GLU A CA 1
ATOM 674 C C . GLU A 1 95 ? 2.823 5.600 -10.986 1.00 93.69 95 GLU A C 1
ATOM 676 O O . GLU A 1 95 ? 2.255 5.756 -12.067 1.00 93.69 95 GLU A O 1
ATOM 681 N N . VAL A 1 96 ? 4.156 5.652 -10.892 1.00 93.00 96 VAL A N 1
ATOM 682 C CA . VAL A 1 96 ? 5.033 5.906 -12.047 1.00 93.00 96 VAL A CA 1
ATOM 683 C C . VAL A 1 96 ? 4.957 4.803 -13.115 1.00 93.00 96 VAL A C 1
ATOM 685 O O . VAL A 1 96 ? 5.248 5.061 -14.281 1.00 93.00 96 VAL A O 1
ATOM 688 N N . PHE A 1 97 ? 4.531 3.589 -12.747 1.00 92.69 97 PHE A N 1
ATOM 689 C CA . PHE A 1 97 ? 4.415 2.434 -13.649 1.00 92.69 97 PHE A CA 1
ATOM 690 C C . PHE A 1 97 ? 3.037 2.315 -14.315 1.00 92.69 97 PHE A C 1
ATOM 692 O O . PHE A 1 97 ? 2.800 1.377 -15.081 1.00 92.69 97 PHE A O 1
ATOM 699 N N . ARG A 1 98 ? 2.118 3.251 -14.037 1.00 89.38 98 ARG A N 1
ATOM 700 C CA . ARG A 1 98 ? 0.767 3.256 -14.609 1.00 89.38 98 ARG A CA 1
ATOM 701 C C . ARG A 1 98 ? 0.742 3.696 -16.073 1.00 89.38 98 ARG A C 1
ATOM 703 O O . ARG A 1 98 ? -0.066 3.200 -16.853 1.00 89.38 98 ARG A O 1
ATOM 710 N N . PHE A 1 99 ? 1.594 4.644 -16.454 1.00 82.50 99 PHE A N 1
ATOM 711 C CA . PHE A 1 99 ? 1.506 5.284 -17.766 1.00 82.50 99 PHE A CA 1
ATOM 712 C C . PHE A 1 99 ? 1.692 4.281 -18.911 1.00 82.50 99 PHE A C 1
ATOM 714 O O . PHE A 1 99 ? 2.748 3.668 -19.053 1.00 82.50 99 PHE A O 1
ATOM 721 N N . GLY A 1 100 ? 0.661 4.143 -19.751 1.00 85.19 100 GLY A N 1
ATOM 722 C CA . GLY A 1 100 ? 0.671 3.224 -20.892 1.00 85.19 100 GLY A CA 1
ATOM 723 C C . GLY A 1 100 ? 0.501 1.749 -20.517 1.00 85.19 100 GLY A C 1
ATOM 724 O O . GLY A 1 100 ? 0.761 0.884 -21.352 1.00 85.19 100 GLY A O 1
ATOM 725 N N . ASN A 1 101 ? 0.071 1.450 -19.287 1.00 89.38 101 ASN A N 1
ATOM 726 C CA . ASN A 1 101 ? -0.116 0.093 -18.796 1.00 89.38 101 ASN A CA 1
ATOM 727 C C . ASN A 1 101 ? -1.607 -0.224 -18.607 1.00 89.38 101 ASN A C 1
ATOM 729 O O . ASN A 1 101 ? -2.162 -0.041 -17.525 1.00 89.38 101 ASN A O 1
ATOM 733 N N . ALA A 1 102 ? -2.239 -0.757 -19.657 1.00 92.25 102 ALA A N 1
ATOM 734 C CA . ALA A 1 102 ? -3.666 -1.098 -19.650 1.00 92.25 102 ALA A CA 1
ATOM 735 C C . ALA A 1 102 ? -4.054 -2.063 -18.514 1.00 92.25 102 ALA A C 1
ATOM 737 O O . ALA A 1 102 ? -5.146 -1.963 -17.967 1.00 92.25 102 ALA A O 1
ATOM 738 N N . ILE A 1 103 ? -3.139 -2.955 -18.110 1.00 91.38 103 ILE A N 1
ATOM 739 C CA . ILE A 1 103 ? -3.379 -3.878 -16.994 1.00 91.38 103 ILE A CA 1
ATOM 740 C C . ILE A 1 103 ? -3.565 -3.098 -15.690 1.00 91.38 103 ILE A C 1
ATOM 742 O O . ILE A 1 103 ? -4.412 -3.473 -14.890 1.00 91.38 103 ILE A O 1
ATOM 746 N N . VAL A 1 104 ? -2.785 -2.035 -15.463 1.00 92.19 104 VAL A N 1
ATOM 747 C CA . VAL A 1 104 ? -2.915 -1.178 -14.273 1.00 92.19 104 VAL A CA 1
ATOM 748 C C . VAL A 1 104 ? -4.201 -0.361 -14.337 1.00 92.19 104 VAL A C 1
ATOM 750 O O . VAL A 1 104 ? -4.932 -0.297 -13.350 1.00 92.19 104 VAL A O 1
ATOM 753 N N . ASP A 1 105 ? -4.517 0.208 -15.501 1.00 91.06 105 ASP A N 1
ATOM 754 C CA . ASP A 1 105 ? -5.726 1.019 -15.684 1.00 91.06 105 ASP A CA 1
ATOM 755 C C . ASP A 1 105 ? -7.026 0.237 -15.408 1.00 91.06 105 ASP A C 1
ATOM 757 O O . ASP A 1 105 ? -7.964 0.803 -14.844 1.00 91.06 105 ASP A O 1
ATOM 761 N N . ASP A 1 106 ? -7.070 -1.065 -15.712 1.00 93.56 106 ASP A N 1
ATOM 762 C CA . ASP A 1 106 ? -8.241 -1.923 -15.473 1.00 93.56 106 ASP A CA 1
ATOM 763 C C . ASP A 1 106 ? -8.617 -2.073 -13.982 1.00 93.56 106 ASP A C 1
ATOM 765 O O . ASP A 1 106 ? -9.781 -2.342 -13.651 1.00 93.56 106 ASP A O 1
ATOM 769 N N . TRP A 1 107 ? -7.656 -1.926 -13.059 1.00 91.56 107 TRP A N 1
ATOM 770 C CA . TRP A 1 107 ? -7.896 -2.098 -11.619 1.00 91.56 107 TRP A CA 1
ATOM 771 C C . TRP A 1 107 ? -7.668 -0.844 -10.768 1.00 91.56 107 TRP A C 1
ATOM 773 O O . TRP A 1 107 ? -8.243 -0.768 -9.681 1.00 91.56 107 TRP A O 1
ATOM 783 N N . GLU A 1 108 ? -6.894 0.146 -11.222 1.00 92.75 108 GLU A N 1
ATOM 784 C CA . GLU A 1 108 ? -6.461 1.289 -10.396 1.00 92.75 108 GLU A CA 1
ATOM 785 C C . GLU A 1 108 ? -7.628 2.118 -9.846 1.00 92.75 108 GLU A C 1
ATOM 787 O O . GLU A 1 108 ? -7.642 2.454 -8.658 1.00 92.75 108 GLU A O 1
ATOM 792 N N . GLY A 1 109 ? -8.668 2.331 -10.658 1.00 91.94 109 GLY A N 1
ATOM 793 C CA . GLY A 1 109 ? -9.857 3.078 -10.242 1.00 91.94 109 GLY A CA 1
ATOM 794 C C . GLY A 1 109 ? -10.624 2.432 -9.081 1.00 91.94 109 GLY A C 1
ATOM 795 O O . GLY A 1 109 ? -11.431 3.091 -8.439 1.00 91.94 109 GLY A O 1
ATOM 796 N N . LYS A 1 110 ? -10.375 1.154 -8.766 1.00 92.12 110 LYS A N 1
ATOM 797 C CA . LYS A 1 110 ? -10.963 0.475 -7.596 1.00 92.12 110 LYS A CA 1
ATOM 798 C C . LYS A 1 110 ? -10.125 0.643 -6.328 1.00 92.12 110 LYS A C 1
ATOM 800 O O . LYS A 1 110 ? -10.613 0.341 -5.245 1.00 92.12 110 LYS A O 1
ATOM 805 N N . VAL A 1 111 ? -8.871 1.072 -6.459 1.00 93.56 111 VAL A N 1
ATOM 806 C CA . VAL A 1 111 ? -7.893 1.131 -5.364 1.00 93.56 111 VAL A CA 1
ATOM 807 C C . VAL A 1 111 ? -7.709 2.559 -4.851 1.00 93.56 111 VAL A C 1
ATOM 809 O O . VAL A 1 111 ? -7.638 2.759 -3.641 1.00 93.56 111 VAL A O 1
ATOM 812 N N . ASN A 1 112 ? -7.652 3.553 -5.742 1.00 94.19 112 ASN A N 1
ATOM 813 C CA . ASN A 1 112 ? -7.280 4.931 -5.392 1.00 94.19 112 ASN A CA 1
ATOM 814 C C . ASN A 1 112 ? -8.178 5.981 -6.069 1.00 94.19 112 ASN A C 1
ATOM 816 O O . ASN A 1 112 ? -7.718 7.054 -6.451 1.00 94.19 112 ASN A O 1
ATOM 820 N N . ALA A 1 113 ? -9.472 5.681 -6.216 1.00 93.38 113 ALA A N 1
ATOM 821 C CA . ALA A 1 113 ? -10.436 6.647 -6.734 1.00 93.38 113 ALA A CA 1
ATOM 822 C C . ALA A 1 113 ? -10.474 7.930 -5.890 1.00 93.38 113 ALA A C 1
ATOM 824 O O . ALA A 1 113 ? -10.607 7.895 -4.664 1.00 93.38 113 ALA A O 1
ATOM 825 N N . TRP A 1 114 ? -10.416 9.067 -6.582 1.00 92.56 114 TRP A N 1
ATOM 826 C CA . TRP A 1 114 ? -10.669 10.394 -6.038 1.00 92.56 114 TRP A CA 1
ATOM 827 C C . TRP A 1 114 ? -11.220 11.309 -7.150 1.00 92.56 114 TRP A C 1
ATOM 829 O O . TRP A 1 114 ? -10.678 11.276 -8.258 1.00 92.56 114 TRP A O 1
ATOM 839 N N . PRO A 1 115 ? -12.245 12.149 -6.902 1.00 94.44 115 PRO A N 1
ATOM 840 C CA . PRO A 1 115 ? -12.982 12.316 -5.644 1.00 94.44 115 PRO A CA 1
ATOM 841 C C . PRO A 1 115 ? -13.886 11.120 -5.313 1.00 94.44 115 PRO A C 1
ATOM 843 O O . PRO A 1 115 ? -14.197 10.305 -6.181 1.00 94.44 115 PRO A O 1
ATOM 846 N N . LEU A 1 116 ? -14.302 11.028 -4.048 1.00 93.44 116 LEU A N 1
ATOM 847 C CA . LEU A 1 116 ? -15.334 10.089 -3.604 1.00 93.44 116 LEU A CA 1
ATOM 848 C C . LEU A 1 116 ? -16.713 10.754 -3.662 1.00 93.44 116 LEU A C 1
ATOM 850 O O . LEU A 1 116 ? -16.830 11.962 -3.459 1.00 93.44 116 LEU A O 1
ATOM 854 N N . ASP A 1 117 ? -17.754 9.959 -3.906 1.00 93.81 117 ASP A N 1
ATOM 855 C CA . ASP A 1 117 ? -19.133 10.400 -3.697 1.00 93.81 117 ASP A CA 1
ATOM 856 C C . ASP A 1 117 ? -19.470 10.299 -2.204 1.00 93.81 117 ASP A C 1
ATOM 858 O O . ASP A 1 117 ? -19.878 9.253 -1.697 1.00 93.81 117 ASP A O 1
ATOM 862 N N . GLU A 1 118 ? -19.242 11.397 -1.487 1.00 91.50 118 GLU A N 1
ATOM 863 C CA . GLU A 1 118 ? -19.448 11.505 -0.039 1.00 91.50 118 GLU A CA 1
ATOM 864 C C . GLU A 1 118 ? -20.922 11.330 0.378 1.00 91.50 118 GLU A C 1
ATOM 866 O O . GLU A 1 118 ? -21.194 11.112 1.554 1.00 91.50 118 GLU A O 1
ATOM 871 N N . GLY A 1 119 ? -21.882 11.403 -0.557 1.00 95.00 119 GLY A N 1
ATOM 872 C CA . GLY A 1 119 ? -23.304 11.166 -0.285 1.00 95.00 119 GLY A CA 1
ATOM 873 C C . GLY A 1 119 ? -23.710 9.686 -0.260 1.00 95.00 119 GLY A C 1
ATOM 874 O O . GLY A 1 119 ? -24.847 9.383 0.106 1.00 95.00 119 GLY A O 1
ATOM 875 N N . LEU A 1 120 ? -22.814 8.777 -0.664 1.00 91.50 120 LEU A N 1
ATOM 876 C CA . LEU A 1 120 ? -23.073 7.337 -0.806 1.00 91.50 120 LEU A CA 1
ATOM 877 C C . LEU A 1 120 ? -22.277 6.445 0.168 1.00 91.50 120 LEU A C 1
ATOM 879 O O . LEU A 1 120 ? -22.366 5.219 0.060 1.00 91.50 120 LEU A O 1
ATOM 883 N N . ILE A 1 121 ? -21.516 7.028 1.100 1.00 87.44 121 ILE A N 1
ATOM 884 C CA . ILE A 1 121 ? -20.702 6.327 2.116 1.00 87.44 121 ILE A CA 1
ATOM 885 C C . ILE A 1 121 ? -21.132 6.695 3.536 1.00 87.44 121 ILE A C 1
ATOM 887 O O . ILE A 1 121 ? -21.012 5.811 4.414 1.00 87.44 121 ILE A O 1
#